Protein AF-A0A444UM92-F1 (afdb_monomer_lite)

Secondary structure (DSSP, 8-state):
----EEEEE-S-HHHHHHHHHHH-SSEEEEEETTEEEEEEEPSS-TTSEEEEEEEETTSEEEEEE-HHHHHHHHHHHHHHHHHHHHHHTS---------PPPP------------------HHHHHHHHHHHHHHHHHHHHHHHHHHHHHHHHS--------

Structure (mmCIF, N/CA/C/O backbone):
data_AF-A0A444UM92-F1
#
_entry.id   AF-A0A444UM92-F1
#
loop_
_atom_site.group_PDB
_atom_site.id
_atom_site.type_symbol
_atom_site.label_atom_id
_atom_site.label_alt_id
_atom_site.label_comp_id
_atom_site.label_asym_id
_atom_site.label_entity_id
_atom_site.label_seq_id
_atom_site.pdbx_PDB_ins_code
_atom_site.Cartn_x
_atom_site.Cartn_y
_atom_site.Cartn_z
_atom_site.occupancy
_atom_site.B_iso_or_equiv
_atom_site.auth_seq_id
_atom_site.auth_comp_id
_atom_site.auth_asym_id
_atom_site.auth_atom_id
_atom_site.pdbx_PDB_model_num
ATOM 1 N N . MET A 1 1 ? 16.292 -10.459 12.693 1.00 57.09 1 MET A N 1
ATOM 2 C CA . MET A 1 1 ? 14.981 -10.899 12.168 1.00 57.09 1 MET A CA 1
ATOM 3 C C . MET A 1 1 ? 14.799 -10.152 10.860 1.00 57.09 1 MET A C 1
ATOM 5 O O . MET A 1 1 ? 14.902 -8.940 10.908 1.00 57.09 1 MET A O 1
ATOM 9 N N . VAL A 1 2 ? 14.670 -10.830 9.716 1.00 71.88 2 VAL A N 1
ATOM 10 C CA . VAL A 1 2 ? 14.642 -10.147 8.407 1.00 71.88 2 VAL A CA 1
ATOM 11 C C . VAL A 1 2 ? 13.218 -9.677 8.119 1.00 71.88 2 VAL A C 1
ATOM 13 O O . VAL A 1 2 ? 12.288 -10.490 8.080 1.00 71.88 2 VAL A O 1
ATOM 16 N N . LYS A 1 3 ? 13.037 -8.369 7.943 1.00 79.25 3 LYS A N 1
ATOM 17 C CA . LYS A 1 3 ? 11.743 -7.755 7.628 1.00 79.25 3 LYS A CA 1
ATOM 18 C C . LYS A 1 3 ? 11.369 -8.048 6.172 1.00 79.25 3 LYS A C 1
ATOM 20 O O . LYS A 1 3 ? 12.133 -7.770 5.255 1.00 79.25 3 LYS A O 1
ATOM 25 N N . SER A 1 4 ? 10.190 -8.630 5.962 1.00 85.69 4 SER A N 1
ATOM 26 C CA . SER A 1 4 ? 9.708 -9.044 4.628 1.00 85.69 4 SER A CA 1
ATOM 27 C C . SER A 1 4 ? 8.298 -8.555 4.301 1.00 85.69 4 SER A C 1
ATOM 29 O O . SER A 1 4 ? 7.883 -8.576 3.141 1.00 85.69 4 SER A O 1
ATOM 31 N N . ASN A 1 5 ? 7.554 -8.105 5.314 1.00 90.62 5 ASN A N 1
ATOM 32 C CA . ASN A 1 5 ? 6.173 -7.673 5.175 1.00 90.62 5 ASN A CA 1
ATOM 33 C C . ASN A 1 5 ? 5.870 -6.531 6.147 1.00 90.62 5 ASN A C 1
ATOM 35 O O . ASN A 1 5 ? 6.310 -6.558 7.296 1.00 90.62 5 ASN A O 1
ATOM 39 N N . LEU A 1 6 ? 5.062 -5.581 5.692 1.00 90.62 6 LEU A N 1
ATOM 40 C CA . LEU A 1 6 ? 4.451 -4.528 6.488 1.00 90.62 6 LEU A CA 1
ATOM 41 C C . LEU A 1 6 ? 2.939 -4.579 6.314 1.00 90.62 6 LEU A C 1
ATOM 43 O O . LEU A 1 6 ? 2.430 -4.751 5.204 1.00 90.62 6 LEU A O 1
ATOM 47 N N . LEU A 1 7 ? 2.223 -4.425 7.421 1.00 93.50 7 LEU A N 1
ATOM 48 C CA . LEU A 1 7 ? 0.769 -4.399 7.458 1.00 93.50 7 LEU A CA 1
ATOM 49 C C . LEU A 1 7 ? 0.320 -3.087 8.082 1.00 93.50 7 LEU A C 1
ATOM 51 O O . LEU A 1 7 ? 0.775 -2.712 9.158 1.00 93.50 7 LEU A O 1
ATOM 55 N N . LEU A 1 8 ? -0.598 -2.413 7.403 1.00 92.75 8 LEU A N 1
ATOM 56 C CA . LEU A 1 8 ? -1.245 -1.206 7.895 1.00 92.75 8 LEU A CA 1
ATOM 57 C C . LEU A 1 8 ? -2.751 -1.294 7.644 1.00 92.75 8 LEU A C 1
ATOM 59 O O . LEU A 1 8 ? -3.214 -1.984 6.730 1.00 92.75 8 LEU A O 1
ATOM 63 N N . TYR A 1 9 ? -3.514 -0.601 8.479 1.00 92.56 9 TYR A N 1
ATOM 64 C CA . TYR A 1 9 ? -4.960 -0.497 8.351 1.00 92.56 9 TYR A CA 1
ATOM 65 C C . TYR A 1 9 ? -5.352 0.915 7.921 1.00 92.56 9 TYR A C 1
ATOM 67 O O . TYR A 1 9 ? -4.769 1.902 8.373 1.00 92.56 9 TYR A O 1
ATOM 75 N N . THR A 1 10 ? -6.351 1.013 7.050 1.00 89.94 10 THR A N 1
ATOM 76 C CA . THR A 1 10 ? -6.909 2.282 6.597 1.00 89.94 10 THR A CA 1
ATOM 77 C C . THR A 1 10 ? -8.406 2.183 6.345 1.00 89.94 10 THR A C 1
ATOM 79 O O . THR A 1 10 ? -8.900 1.198 5.808 1.00 89.94 10 THR A O 1
ATOM 82 N N . GLU A 1 11 ? -9.126 3.256 6.654 1.00 88.94 11 GLU A N 1
ATOM 83 C CA . GLU A 1 11 ? -10.535 3.421 6.281 1.00 88.94 11 GLU A CA 1
ATOM 84 C C . GLU A 1 11 ? -10.704 3.865 4.817 1.00 88.94 11 GLU A C 1
ATOM 86 O O . GLU A 1 11 ? -11.799 3.803 4.265 1.00 88.94 11 GLU A O 1
ATOM 91 N N . HIS A 1 12 ? -9.615 4.277 4.153 1.00 89.50 12 HIS A N 1
ATOM 92 C CA . HIS A 1 12 ? -9.648 4.856 2.808 1.00 89.50 12 HIS A CA 1
ATOM 93 C C . HIS A 1 12 ? -8.713 4.108 1.844 1.00 89.50 12 HIS A C 1
ATOM 95 O O . HIS A 1 12 ? -7.730 4.675 1.354 1.00 89.50 12 HIS A O 1
ATOM 101 N N . PRO A 1 13 ? -9.011 2.836 1.513 1.00 87.56 13 PRO A N 1
ATOM 102 C CA . PRO A 1 13 ? -8.173 2.031 0.622 1.00 87.56 13 PRO A CA 1
ATOM 103 C C . PRO A 1 13 ? -8.016 2.652 -0.777 1.00 87.56 13 PRO A C 1
ATOM 105 O O . PRO A 1 13 ? -6.990 2.465 -1.426 1.00 87.56 13 PRO A O 1
ATOM 108 N N . SER A 1 14 ? -9.006 3.415 -1.255 1.00 87.62 14 SER A N 1
ATOM 109 C CA . SER A 1 14 ? -8.912 4.124 -2.541 1.00 87.62 14 SER A CA 1
ATOM 110 C C . SER A 1 14 ? -7.928 5.287 -2.523 1.00 87.62 14 SER A C 1
ATOM 112 O O . SER A 1 14 ? -7.172 5.416 -3.480 1.00 87.62 14 SER A O 1
ATOM 114 N N . ALA A 1 15 ? -7.880 6.067 -1.442 1.00 87.62 15 ALA A N 1
ATOM 115 C CA . ALA A 1 15 ? -6.889 7.130 -1.292 1.00 87.62 15 ALA A CA 1
ATOM 116 C C . ALA A 1 15 ? -5.477 6.532 -1.188 1.00 87.62 15 ALA A C 1
ATOM 118 O O . ALA A 1 15 ? -4.572 6.940 -1.896 1.00 87.62 15 ALA A O 1
ATOM 119 N N . TRP A 1 16 ? -5.288 5.443 -0.435 1.00 89.56 16 TRP A N 1
ATOM 120 C CA . TRP A 1 16 ? -3.996 4.741 -0.434 1.00 89.56 16 TRP A CA 1
ATOM 121 C C . TRP A 1 16 ? -3.562 4.268 -1.821 1.00 89.56 16 TRP A C 1
ATOM 123 O O . TRP A 1 16 ? -2.406 4.430 -2.202 1.00 89.56 16 TRP A O 1
ATOM 133 N N . HIS A 1 17 ? -4.488 3.710 -2.598 1.00 89.38 17 HIS A N 1
ATOM 134 C CA . HIS A 1 17 ? -4.199 3.300 -3.965 1.00 89.38 17 HIS A CA 1
ATOM 135 C C . HIS A 1 17 ? -3.765 4.484 -4.846 1.00 89.38 17 HIS A C 1
ATOM 137 O O . HIS A 1 17 ? -2.790 4.358 -5.587 1.00 89.38 17 HIS A O 1
ATOM 143 N N . SER A 1 18 ? -4.465 5.617 -4.769 1.00 87.38 18 SER A N 1
ATOM 144 C CA . SER A 1 18 ? -4.161 6.827 -5.544 1.00 87.38 18 SER A CA 1
ATOM 145 C C . SER A 1 18 ? -2.840 7.476 -5.126 1.00 87.38 18 SER A C 1
ATOM 147 O O . SER A 1 18 ? -1.989 7.723 -5.986 1.00 87.38 18 SER A O 1
ATOM 149 N N . ALA A 1 19 ? -2.601 7.629 -3.822 1.00 88.81 19 ALA A N 1
ATOM 150 C CA . ALA A 1 19 ? -1.351 8.149 -3.286 1.00 88.81 19 ALA A CA 1
ATOM 151 C C . ALA A 1 19 ? -0.147 7.299 -3.717 1.00 88.81 19 ALA A C 1
ATOM 153 O O . ALA A 1 19 ? 0.869 7.847 -4.150 1.00 88.81 19 ALA A O 1
ATOM 154 N N . LEU A 1 20 ? -0.259 5.966 -3.662 1.00 88.44 20 LEU A N 1
ATOM 155 C CA . LEU A 1 20 ? 0.792 5.053 -4.125 1.00 88.44 20 LEU A CA 1
ATOM 156 C C . LEU A 1 20 ? 1.021 5.170 -5.635 1.00 88.44 20 LEU A C 1
ATOM 158 O O . LEU A 1 20 ? 2.169 5.280 -6.061 1.00 88.44 20 LEU A O 1
ATOM 162 N N . CYS A 1 21 ? -0.056 5.230 -6.428 1.00 85.50 21 CYS A N 1
ATOM 163 C CA . CYS A 1 21 ? 0.022 5.442 -7.876 1.00 85.50 21 CYS A CA 1
ATOM 164 C C . CYS A 1 21 ? 0.698 6.760 -8.268 1.00 85.50 21 CYS A C 1
ATOM 166 O O . CYS A 1 21 ? 1.314 6.833 -9.323 1.00 85.50 21 CYS A O 1
ATOM 168 N N . SER A 1 22 ? 0.569 7.787 -7.432 1.00 85.62 22 SER A N 1
ATOM 169 C CA . SER A 1 22 ? 1.155 9.111 -7.664 1.00 85.62 22 SER A CA 1
ATOM 170 C C . SER A 1 22 ? 2.574 9.252 -7.109 1.00 85.62 22 SER A C 1
ATOM 172 O O . SER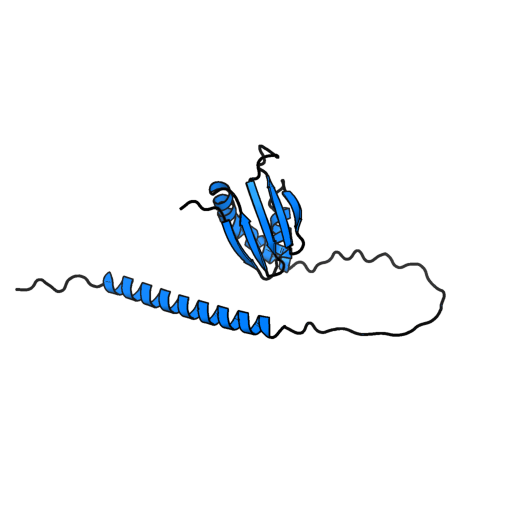 A 1 22 ? 3.227 10.272 -7.323 1.00 85.62 22 SER A O 1
ATOM 174 N N . THR A 1 23 ? 3.031 8.288 -6.310 1.00 85.44 23 THR A N 1
ATOM 175 C CA . THR A 1 23 ? 4.336 8.344 -5.636 1.00 85.44 23 THR A CA 1
ATOM 176 C C . THR A 1 23 ? 5.375 7.528 -6.386 1.00 85.44 23 THR A C 1
ATOM 178 O O . THR A 1 23 ? 6.493 8.000 -6.556 1.00 85.44 23 THR A O 1
ATOM 181 N N . TYR A 1 24 ? 5.006 6.346 -6.880 1.00 82.25 24 TYR A N 1
ATOM 182 C CA . TYR A 1 24 ? 5.903 5.527 -7.686 1.00 82.25 24 TYR A CA 1
ATOM 183 C C . TYR A 1 24 ? 5.566 5.679 -9.171 1.00 82.25 24 TYR A C 1
ATOM 185 O O . TYR A 1 24 ? 4.416 5.538 -9.579 1.00 82.25 24 TYR A O 1
ATOM 193 N N . CYS A 1 25 ? 6.577 5.961 -9.989 1.00 75.31 25 CYS A N 1
ATOM 194 C CA . CYS A 1 25 ? 6.441 6.075 -11.442 1.00 75.31 25 CYS A CA 1
ATOM 195 C C . CYS A 1 25 ? 6.383 4.701 -12.132 1.00 75.31 25 CYS A C 1
ATOM 197 O O . CYS A 1 25 ? 5.671 4.536 -13.121 1.00 75.31 25 CYS A O 1
ATOM 199 N N . ASN A 1 26 ? 7.066 3.699 -11.573 1.00 80.75 26 ASN A N 1
ATOM 200 C CA . ASN A 1 26 ? 7.224 2.368 -12.157 1.00 80.75 26 ASN A CA 1
ATOM 201 C C . ASN A 1 26 ? 6.292 1.342 -11.502 1.00 80.75 26 ASN A C 1
ATOM 203 O O . ASN A 1 26 ? 6.730 0.472 -10.749 1.00 80.75 26 ASN A O 1
ATOM 207 N N . ILE A 1 27 ? 4.985 1.453 -11.769 1.00 83.38 27 ILE A N 1
ATOM 208 C CA . ILE A 1 27 ? 3.965 0.571 -11.179 1.00 83.38 27 ILE A CA 1
ATOM 209 C C . ILE A 1 27 ? 3.232 -0.245 -12.241 1.00 83.38 27 ILE A C 1
ATOM 211 O O . ILE A 1 27 ? 2.660 0.304 -13.182 1.00 83.38 27 ILE A O 1
ATOM 215 N N . ARG A 1 28 ? 3.103 -1.554 -12.006 1.00 82.69 28 ARG A N 1
ATOM 216 C CA . ARG A 1 28 ? 2.091 -2.394 -12.663 1.00 82.69 28 ARG A CA 1
ATOM 217 C C . ARG A 1 28 ? 0.895 -2.592 -11.741 1.00 82.69 28 ARG A C 1
ATOM 219 O O . ARG A 1 28 ? 1.036 -2.994 -10.587 1.00 82.69 28 ARG A O 1
ATOM 226 N N . LYS A 1 29 ? -0.295 -2.304 -12.268 1.00 85.31 29 LYS A N 1
ATOM 227 C CA . LYS A 1 29 ? -1.571 -2.477 -11.565 1.00 85.31 29 LYS A CA 1
ATOM 228 C C . LYS A 1 29 ? -2.150 -3.844 -11.914 1.00 85.31 29 LYS A C 1
ATOM 230 O O . LYS A 1 29 ? -2.304 -4.169 -13.087 1.00 85.31 29 LYS A O 1
ATOM 235 N N . GLY A 1 30 ? -2.478 -4.629 -10.899 1.00 78.25 30 GLY A N 1
ATOM 236 C CA . GLY A 1 30 ? -3.149 -5.916 -11.020 1.00 78.25 30 GLY A CA 1
ATOM 237 C C . GLY A 1 30 ? -4.473 -5.919 -10.259 1.00 78.25 30 GLY A C 1
ATOM 238 O O . GLY A 1 30 ? -4.584 -5.363 -9.165 1.00 78.25 30 GLY A O 1
ATOM 239 N N . GLY A 1 31 ? -5.4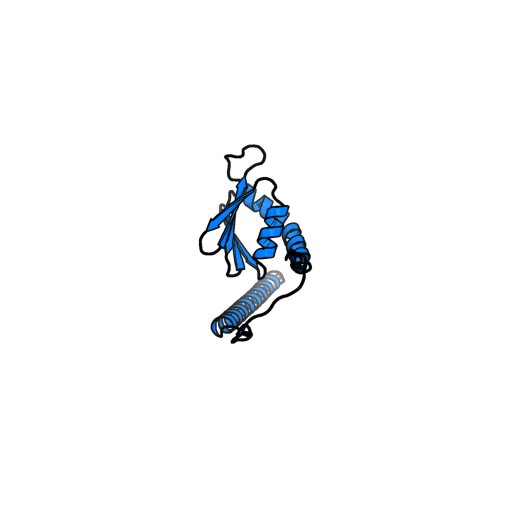86 -6.573 -10.824 1.00 65.88 31 GLY A N 1
ATOM 240 C CA . GLY A 1 31 ? -6.719 -6.899 -10.110 1.00 65.88 31 GLY A CA 1
ATOM 241 C C . GLY A 1 31 ? -6.642 -8.319 -9.559 1.00 65.88 31 GLY A C 1
ATOM 242 O O . GLY A 1 31 ? -6.500 -9.266 -10.328 1.00 65.88 31 GLY A O 1
ATOM 243 N N . ARG A 1 32 ? -6.759 -8.495 -8.239 1.00 55.34 32 ARG A N 1
ATOM 244 C CA . ARG A 1 32 ? -7.087 -9.801 -7.640 1.00 55.34 32 ARG A CA 1
ATOM 245 C C . ARG A 1 32 ? -8.503 -9.700 -7.097 1.00 55.34 32 ARG A C 1
ATOM 247 O O . ARG A 1 32 ? -8.845 -8.683 -6.518 1.00 55.34 32 ARG A O 1
ATOM 254 N N . GLY A 1 33 ? -9.328 -10.737 -7.237 1.00 55.56 33 GLY A N 1
ATOM 255 C CA . GLY A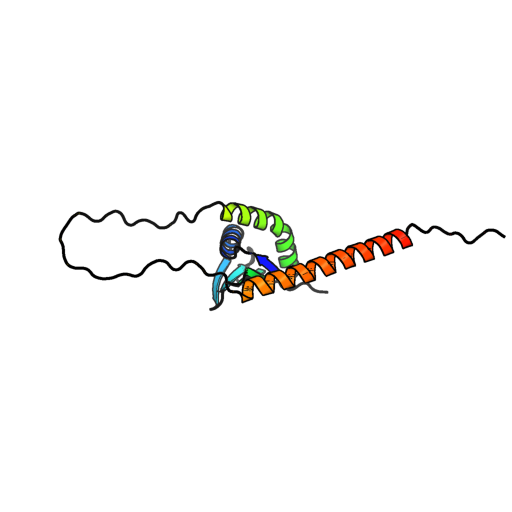 1 33 ? -10.787 -10.673 -7.010 1.00 55.56 33 GLY A CA 1
ATOM 256 C C . GLY A 1 33 ? -11.307 -10.159 -5.648 1.00 55.56 33 GLY A C 1
ATOM 257 O O . GLY A 1 33 ? -12.516 -10.102 -5.467 1.00 55.56 33 GLY A O 1
ATOM 258 N N . ARG A 1 34 ? -10.444 -9.789 -4.688 1.00 63.94 34 ARG A N 1
ATOM 259 C CA . ARG A 1 34 ? -10.795 -9.155 -3.400 1.00 63.94 34 ARG A CA 1
ATOM 260 C C . ARG A 1 34 ? -9.984 -7.887 -3.067 1.00 63.94 34 ARG A C 1
ATOM 262 O O . ARG A 1 34 ? -9.997 -7.440 -1.919 1.00 63.94 34 ARG A O 1
ATOM 269 N N . GLY A 1 35 ? -9.260 -7.310 -4.025 1.00 77.69 35 GLY A N 1
ATOM 270 C CA . GLY A 1 35 ? -8.470 -6.105 -3.790 1.00 77.69 35 GLY A CA 1
ATOM 271 C C . GLY A 1 35 ? -7.681 -5.624 -5.004 1.00 77.69 35 GLY A C 1
ATOM 272 O O . GLY A 1 35 ? -7.772 -6.155 -6.109 1.00 77.69 35 GLY A O 1
ATOM 273 N N . ARG A 1 36 ? -6.873 -4.593 -4.781 1.00 86.19 36 ARG A N 1
ATOM 274 C CA . ARG A 1 36 ? -5.980 -4.014 -5.787 1.00 86.19 36 ARG A CA 1
ATOM 275 C C . ARG A 1 36 ? -4.549 -4.393 -5.447 1.00 86.19 36 ARG A C 1
ATOM 277 O O . ARG A 1 36 ? -4.136 -4.241 -4.302 1.00 86.19 36 ARG A O 1
ATOM 284 N N . GLN A 1 37 ? -3.811 -4.901 -6.423 1.00 91.44 37 GLN A N 1
ATOM 285 C CA . GLN A 1 37 ? -2.390 -5.191 -6.283 1.00 91.44 37 GLN A CA 1
ATOM 286 C C . GLN A 1 37 ? -1.596 -4.168 -7.094 1.00 91.44 37 GLN A C 1
ATOM 288 O O . GLN A 1 37 ? -1.911 -3.909 -8.254 1.00 91.44 37 GLN A O 1
ATOM 293 N N . LEU A 1 38 ? -0.573 -3.590 -6.482 1.00 90.50 38 LEU A N 1
ATOM 294 C CA . LEU A 1 38 ? 0.395 -2.711 -7.117 1.00 90.50 38 LEU A CA 1
ATOM 295 C C . LEU A 1 38 ? 1.762 -3.373 -7.000 1.00 90.50 38 LEU A C 1
ATOM 297 O O . LEU A 1 38 ? 2.188 -3.713 -5.899 1.00 90.50 38 LEU A O 1
ATOM 301 N N . THR A 1 39 ? 2.446 -3.554 -8.118 1.00 90.31 39 THR A N 1
ATOM 302 C CA . THR A 1 39 ? 3.834 -4.020 -8.138 1.00 90.31 39 THR A CA 1
ATOM 303 C C . THR A 1 39 ? 4.711 -2.859 -8.568 1.00 90.31 39 THR A C 1
ATOM 305 O O . THR A 1 39 ? 4.500 -2.314 -9.649 1.00 90.31 39 THR A O 1
ATOM 308 N N . VAL A 1 40 ? 5.646 -2.470 -7.709 1.00 87.00 40 VAL A N 1
ATOM 309 C CA . VAL A 1 40 ? 6.624 -1.407 -7.937 1.00 87.00 40 VAL A CA 1
ATOM 310 C C . VAL A 1 40 ? 7.943 -2.047 -8.355 1.00 87.00 40 VAL A C 1
ATOM 312 O O . VAL A 1 40 ? 8.417 -2.961 -7.674 1.00 87.00 40 VAL A O 1
ATOM 315 N N . PHE A 1 41 ? 8.525 -1.572 -9.450 1.00 85.75 41 PHE A N 1
ATOM 316 C CA . PHE A 1 41 ? 9.807 -2.047 -9.984 1.00 85.75 41 PHE A CA 1
ATOM 317 C C . PHE A 1 41 ? 10.934 -1.079 -9.632 1.00 85.75 41 PHE A C 1
ATOM 319 O O . PHE A 1 41 ? 10.670 0.084 -9.320 1.00 85.75 41 PHE A O 1
ATOM 326 N N . GLU A 1 42 ? 12.173 -1.564 -9.638 1.00 80.06 42 GLU A N 1
ATOM 327 C CA . GLU A 1 42 ? 13.334 -0.685 -9.499 1.00 80.06 42 GLU A CA 1
ATOM 328 C C . GLU A 1 42 ? 13.504 0.197 -10.743 1.00 80.06 42 GLU A C 1
ATOM 330 O O . GLU A 1 42 ? 13.265 -0.236 -11.867 1.00 80.06 42 GLU A O 1
ATOM 335 N N . ASP A 1 43 ? 13.970 1.433 -10.550 1.00 74.38 43 ASP A N 1
ATOM 336 C CA . ASP A 1 43 ? 14.210 2.369 -11.659 1.00 74.38 43 ASP A CA 1
ATOM 337 C C . ASP A 1 43 ? 15.334 1.896 -12.595 1.00 74.38 43 ASP A C 1
ATOM 339 O O . ASP A 1 43 ? 15.333 2.214 -13.784 1.00 74.38 43 ASP A O 1
ATOM 343 N N . SER A 1 44 ? 16.287 1.130 -12.059 1.00 76.12 44 SER A N 1
ATOM 344 C CA . SER A 1 44 ? 17.432 0.592 -12.800 1.00 76.12 44 SER A CA 1
ATOM 345 C C . SER A 1 44 ? 17.098 -0.673 -13.594 1.00 76.12 44 SER A C 1
ATOM 347 O O . SER A 1 44 ? 17.790 -0.971 -14.566 1.00 76.12 44 SER A O 1
ATOM 349 N N . ASP A 1 45 ? 16.078 -1.427 -13.173 1.00 75.06 45 ASP A N 1
ATOM 350 C CA . ASP A 1 45 ? 15.706 -2.714 -13.758 1.00 75.06 45 ASP A CA 1
ATOM 351 C C . ASP A 1 45 ? 14.200 -2.977 -13.601 1.00 75.06 45 ASP A C 1
ATOM 353 O O . ASP A 1 45 ? 13.697 -3.287 -12.517 1.00 75.06 45 ASP A O 1
ATOM 357 N N . ALA A 1 46 ? 13.487 -2.892 -14.726 1.00 71.50 46 ALA A N 1
ATOM 358 C CA . ALA A 1 46 ? 12.045 -3.095 -14.796 1.00 71.50 46 ALA A CA 1
ATOM 359 C C . ALA A 1 46 ? 11.611 -4.558 -14.575 1.00 71.50 46 ALA A C 1
ATOM 361 O O . ALA A 1 46 ? 10.421 -4.803 -14.367 1.00 71.50 46 ALA A O 1
ATOM 362 N N . ASP A 1 47 ? 12.541 -5.518 -14.596 1.00 74.00 47 ASP A N 1
ATOM 363 C CA . ASP A 1 47 ? 12.260 -6.925 -14.296 1.00 74.00 47 ASP A CA 1
ATOM 364 C C . ASP A 1 47 ? 12.428 -7.239 -12.799 1.00 74.00 47 ASP A C 1
ATOM 366 O O . ASP A 1 47 ? 11.852 -8.206 -12.283 1.00 74.00 47 ASP A O 1
ATOM 370 N N . THR A 1 48 ? 13.132 -6.378 -12.059 1.00 79.88 48 THR A N 1
ATOM 371 C CA . THR A 1 48 ? 13.342 -6.536 -10.620 1.00 79.88 48 THR A CA 1
ATOM 372 C C . THR A 1 48 ? 12.213 -5.878 -9.825 1.00 79.88 48 THR A C 1
ATOM 374 O O . THR A 1 48 ? 12.040 -4.659 -9.777 1.00 79.88 48 THR A O 1
ATOM 377 N N . THR A 1 49 ? 11.418 -6.710 -9.144 1.00 83.06 49 THR A N 1
ATOM 378 C CA . THR A 1 49 ? 10.352 -6.233 -8.251 1.00 83.06 49 THR A CA 1
ATOM 379 C C . THR A 1 49 ? 10.944 -5.643 -6.971 1.00 83.06 49 THR A C 1
ATOM 381 O O . THR A 1 49 ? 11.581 -6.346 -6.184 1.00 83.06 49 THR A O 1
ATOM 384 N N . MET A 1 50 ? 10.671 -4.362 -6.728 1.00 86.81 50 MET A N 1
ATOM 385 C CA . MET A 1 50 ? 11.067 -3.650 -5.515 1.00 86.81 50 MET A CA 1
ATOM 386 C C . MET A 1 50 ? 10.065 -3.897 -4.380 1.00 86.81 50 MET A C 1
ATOM 388 O O . MET A 1 50 ? 10.437 -4.334 -3.291 1.00 86.81 50 MET A O 1
ATOM 392 N N . LEU A 1 51 ? 8.778 -3.643 -4.640 1.00 91.00 51 LEU A N 1
ATOM 393 C CA . LEU A 1 51 ? 7.699 -3.769 -3.658 1.00 91.00 51 LEU A CA 1
ATOM 394 C C . LEU A 1 51 ? 6.434 -4.330 -4.306 1.00 91.00 51 LEU A C 1
ATOM 396 O O . LEU A 1 51 ? 6.099 -4.014 -5.442 1.00 91.00 51 LEU A O 1
ATOM 400 N N . THR A 1 52 ? 5.674 -5.115 -3.552 1.00 92.12 52 THR A N 1
ATOM 401 C CA . THR A 1 52 ? 4.304 -5.502 -3.896 1.00 92.12 52 THR A CA 1
ATOM 402 C C . THR A 1 52 ? 3.363 -5.004 -2.813 1.00 92.12 52 THR A C 1
ATOM 404 O O . THR A 1 52 ? 3.464 -5.410 -1.659 1.00 92.12 52 THR A O 1
ATOM 407 N N . VAL A 1 53 ? 2.418 -4.147 -3.184 1.00 92.69 53 VAL A N 1
ATOM 408 C CA . VAL A 1 53 ? 1.396 -3.607 -2.290 1.00 92.69 53 VAL A CA 1
ATOM 409 C C . VAL A 1 53 ? 0.043 -4.210 -2.635 1.00 92.69 53 VAL A C 1
ATOM 411 O O . VAL A 1 53 ? -0.437 -4.090 -3.757 1.00 92.69 53 VAL A O 1
ATOM 414 N N . ASN A 1 5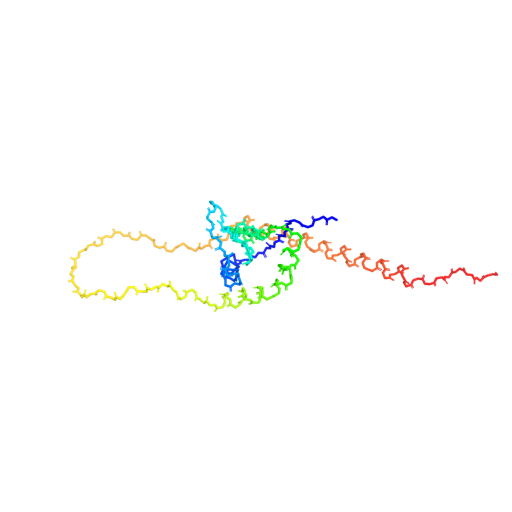4 ? -0.600 -4.849 -1.665 1.00 92.19 54 ASN A N 1
ATOM 415 C CA . ASN A 1 54 ? -1.959 -5.358 -1.786 1.00 92.19 54 ASN A CA 1
ATOM 416 C C . ASN A 1 54 ? -2.882 -4.504 -0.926 1.00 92.19 54 ASN A C 1
ATOM 418 O O . ASN A 1 54 ? -2.665 -4.380 0.274 1.00 92.19 54 ASN A O 1
ATOM 422 N N . ILE A 1 55 ? -3.913 -3.940 -1.541 1.00 91.31 55 ILE A N 1
ATOM 423 C CA . ILE A 1 55 ? -4.908 -3.081 -0.906 1.00 91.31 55 ILE A CA 1
ATOM 424 C C . ILE A 1 55 ? -6.233 -3.828 -0.945 1.00 91.31 55 ILE A C 1
ATOM 426 O O . ILE A 1 55 ? -6.859 -3.971 -2.000 1.00 91.31 55 ILE A O 1
ATOM 430 N N . TYR A 1 56 ? -6.648 -4.329 0.208 1.00 89.69 56 TYR A N 1
ATOM 431 C CA . TYR A 1 56 ? -7.866 -5.107 0.359 1.00 89.69 56 TYR A CA 1
ATOM 432 C C . TYR A 1 56 ? -9.065 -4.196 0.641 1.00 89.69 56 TYR A C 1
ATOM 434 O O . TYR A 1 56 ? -8.937 -3.122 1.230 1.00 89.69 56 TYR A O 1
ATOM 442 N N . HIS A 1 57 ? -10.262 -4.632 0.239 1.00 84.19 57 HIS A N 1
ATOM 443 C CA . HIS A 1 57 ? -11.494 -3.864 0.472 1.00 84.19 57 HIS A CA 1
ATOM 444 C C . HIS A 1 57 ? -11.825 -3.671 1.956 1.00 84.19 57 HIS A C 1
ATOM 446 O O . HIS A 1 57 ? -12.508 -2.717 2.304 1.00 84.19 57 HIS A O 1
ATOM 452 N N . ASN A 1 58 ? -11.327 -4.550 2.828 1.00 87.00 58 ASN A N 1
ATOM 453 C CA . ASN A 1 58 ? -11.511 -4.459 4.276 1.00 87.00 58 ASN A CA 1
ATOM 454 C C . ASN A 1 58 ? -10.597 -3.415 4.948 1.00 87.00 58 ASN A C 1
ATOM 456 O O . ASN A 1 58 ? -10.544 -3.379 6.172 1.00 87.00 58 ASN A O 1
ATOM 460 N N . GLY A 1 59 ? -9.835 -2.632 4.178 1.00 86.88 59 GLY A N 1
ATOM 461 C CA . GLY A 1 59 ? -8.932 -1.615 4.713 1.00 86.88 59 GLY A CA 1
ATOM 462 C C . GLY A 1 59 ? -7.538 -2.125 5.076 1.00 86.88 59 GLY A C 1
ATOM 463 O O . GLY A 1 59 ? -6.675 -1.332 5.441 1.00 86.88 59 GLY A O 1
ATOM 464 N N . THR A 1 60 ? -7.264 -3.426 4.952 1.00 92.56 60 THR A N 1
ATOM 465 C CA . THR A 1 60 ? -5.901 -3.938 5.113 1.00 92.56 60 THR A CA 1
ATOM 466 C C . THR A 1 60 ? -5.054 -3.545 3.905 1.00 92.56 60 THR A C 1
ATOM 468 O O . THR A 1 60 ? -5.434 -3.783 2.757 1.00 92.56 60 THR A O 1
ATOM 471 N N . VAL A 1 61 ? -3.871 -2.999 4.160 1.00 92.19 61 VAL A N 1
ATOM 472 C CA . VAL A 1 61 ? -2.834 -2.794 3.152 1.00 92.19 61 VAL A CA 1
ATOM 473 C C . VAL A 1 61 ? -1.605 -3.590 3.570 1.00 92.19 61 VAL A C 1
ATOM 475 O O . VAL A 1 61 ? -1.093 -3.437 4.677 1.00 92.19 61 VAL A O 1
ATOM 478 N N . MET A 1 62 ? -1.157 -4.472 2.683 1.00 93.75 62 MET A N 1
ATOM 479 C CA . MET A 1 62 ? 0.002 -5.332 2.887 1.00 93.75 62 MET A CA 1
ATOM 480 C C . MET A 1 62 ? 1.089 -4.954 1.891 1.00 93.75 62 MET A C 1
ATOM 482 O O . MET A 1 62 ? 0.886 -5.087 0.686 1.00 93.75 62 MET A O 1
ATOM 486 N N . VAL A 1 63 ? 2.237 -4.520 2.394 1.00 93.62 63 VAL A N 1
ATOM 487 C CA . VAL A 1 63 ? 3.419 -4.171 1.605 1.00 93.62 63 VAL A CA 1
ATOM 488 C C . VAL A 1 63 ? 4.450 -5.274 1.795 1.00 93.62 63 VAL A C 1
ATOM 490 O O . VAL A 1 63 ? 4.843 -5.574 2.917 1.00 93.62 63 VAL A O 1
ATOM 493 N N . GLN A 1 64 ? 4.865 -5.905 0.706 1.00 93.69 64 GLN A N 1
ATOM 494 C CA . GLN A 1 64 ? 5.826 -7.003 0.705 1.00 93.69 64 GLN A CA 1
ATOM 495 C C . GLN A 1 64 ? 7.035 -6.614 -0.136 1.00 93.69 64 GLN A C 1
ATOM 497 O O . GLN A 1 64 ? 6.883 -6.003 -1.194 1.00 93.69 64 GLN A O 1
ATOM 502 N N . GLY A 1 65 ? 8.228 -6.989 0.307 1.00 90.75 65 GLY A N 1
ATOM 503 C CA . GLY A 1 65 ? 9.459 -6.698 -0.415 1.00 90.75 65 GLY A CA 1
ATOM 504 C C . GLY A 1 65 ? 10.694 -7.115 0.364 1.00 90.75 65 GLY A C 1
ATOM 505 O O . GLY A 1 65 ? 10.598 -7.774 1.401 1.00 90.75 65 GLY A O 1
ATOM 506 N N . ARG A 1 66 ? 11.862 -6.728 -0.149 1.00 89.44 66 ARG A N 1
ATOM 507 C CA . ARG A 1 66 ? 13.127 -6.871 0.579 1.00 89.44 66 ARG A CA 1
ATOM 508 C C . ARG A 1 66 ? 13.193 -5.854 1.714 1.00 89.44 66 ARG A C 1
ATOM 510 O O . ARG A 1 66 ? 12.563 -4.803 1.639 1.00 89.44 66 ARG A O 1
ATOM 517 N N . GLU A 1 67 ? 13.994 -6.154 2.728 1.00 88.06 67 GLU A N 1
ATOM 518 C CA . GLU A 1 67 ? 14.184 -5.306 3.910 1.00 88.06 67 GLU A CA 1
ATOM 519 C C . GLU A 1 67 ? 14.509 -3.851 3.538 1.00 88.06 67 GLU A C 1
ATOM 521 O O . GLU A 1 67 ? 13.760 -2.951 3.904 1.00 88.06 67 GLU A O 1
ATOM 526 N N . SER A 1 68 ? 15.492 -3.631 2.660 1.00 86.94 68 SER A N 1
ATOM 527 C CA . SER A 1 68 ? 15.860 -2.293 2.171 1.00 86.94 68 SER A CA 1
ATOM 528 C C . SER A 1 68 ? 14.708 -1.541 1.491 1.00 86.94 68 SER A C 1
ATOM 530 O O . SER A 1 68 ? 14.554 -0.333 1.663 1.00 86.94 68 SER A O 1
ATOM 532 N N . SER A 1 69 ? 13.867 -2.246 0.733 1.00 88.31 69 SER A N 1
ATOM 533 C CA . SER A 1 69 ? 12.695 -1.661 0.076 1.00 88.31 69 SER A CA 1
ATOM 534 C C . SER A 1 69 ? 11.598 -1.307 1.083 1.00 88.31 69 SER A C 1
ATOM 536 O O . SER A 1 69 ? 10.897 -0.310 0.912 1.00 88.31 69 SER A O 1
ATOM 538 N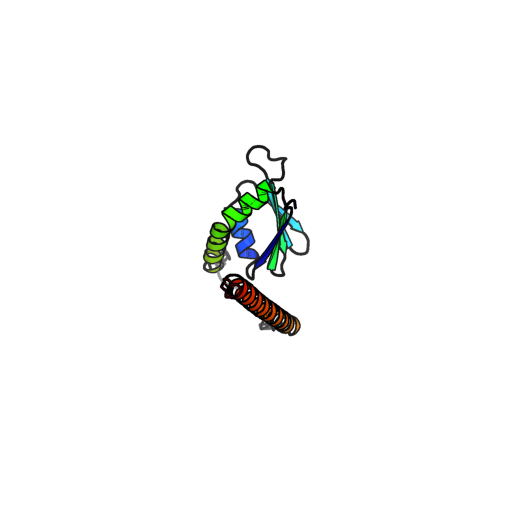 N . LEU A 1 70 ? 11.447 -2.105 2.141 1.00 89.88 70 LEU A N 1
ATOM 539 C CA . LEU A 1 70 ? 10.483 -1.857 3.212 1.00 89.88 70 LEU A CA 1
ATOM 540 C C . LEU A 1 70 ? 10.931 -0.737 4.151 1.00 89.88 70 LEU A C 1
ATOM 542 O O . LEU A 1 70 ? 10.083 -0.032 4.694 1.00 89.88 70 LEU A O 1
ATOM 546 N N . ASP A 1 71 ? 12.232 -0.557 4.337 1.00 88.88 71 ASP A N 1
ATOM 547 C CA . ASP A 1 71 ? 12.785 0.556 5.108 1.00 88.88 71 ASP A CA 1
ATOM 548 C C . ASP A 1 71 ? 12.615 1.872 4.345 1.00 88.88 71 ASP A C 1
ATOM 550 O O . ASP A 1 71 ? 12.150 2.866 4.903 1.00 88.88 71 ASP A O 1
ATOM 554 N N . LEU A 1 72 ? 12.862 1.861 3.030 1.00 88.06 72 LEU A N 1
ATOM 555 C CA . LEU A 1 72 ? 12.556 3.003 2.168 1.00 88.06 72 LEU A CA 1
ATOM 556 C C . LEU A 1 72 ? 11.058 3.340 2.189 1.00 88.06 72 LEU A C 1
ATOM 558 O O . LEU A 1 72 ? 10.678 4.512 2.262 1.00 88.06 72 LEU A O 1
ATOM 562 N N . PHE A 1 73 ? 10.199 2.316 2.162 1.00 89.44 73 PHE A N 1
ATOM 563 C CA . PHE A 1 73 ? 8.759 2.505 2.289 1.00 89.44 73 PHE A CA 1
ATOM 564 C C . PHE A 1 73 ? 8.391 3.170 3.623 1.00 89.44 73 PHE A C 1
ATOM 566 O O . PHE A 1 73 ? 7.651 4.153 3.615 1.00 89.44 73 PHE A O 1
ATOM 573 N N . GLU A 1 74 ? 8.926 2.700 4.752 1.00 90.06 74 GLU A N 1
ATOM 574 C CA . GLU A 1 74 ? 8.691 3.313 6.068 1.00 90.06 74 GLU A CA 1
ATOM 575 C C . GLU A 1 74 ? 9.159 4.765 6.139 1.00 90.06 74 GLU A C 1
ATOM 577 O O . GLU A 1 74 ? 8.430 5.612 6.652 1.00 90.06 74 GLU A O 1
ATOM 582 N N . HIS A 1 75 ? 10.315 5.087 5.557 1.00 88.69 75 HIS A N 1
ATOM 583 C CA . HIS A 1 75 ? 10.771 6.473 5.456 1.00 88.69 75 HIS A CA 1
ATOM 584 C C . HIS A 1 75 ? 9.812 7.350 4.638 1.00 88.69 75 HIS A C 1
ATOM 586 O O . HIS A 1 75 ? 9.602 8.516 4.972 1.00 88.69 75 HIS A O 1
ATOM 592 N N . SER A 1 76 ? 9.191 6.796 3.593 1.00 86.81 76 SER A N 1
ATOM 593 C CA . SER A 1 76 ? 8.193 7.499 2.774 1.00 86.81 76 SER A CA 1
ATOM 594 C C . SER A 1 76 ? 6.785 7.526 3.388 1.00 86.81 76 SER A C 1
ATOM 596 O O . SER A 1 76 ? 5.926 8.294 2.945 1.00 86.81 76 SER A O 1
ATOM 598 N N . PHE A 1 77 ? 6.533 6.714 4.418 1.00 89.44 77 PHE A N 1
ATOM 599 C CA . PHE A 1 77 ? 5.207 6.511 4.995 1.00 89.44 77 PHE A CA 1
ATOM 600 C C . PHE A 1 77 ? 4.554 7.801 5.525 1.00 89.44 77 PHE A C 1
ATOM 602 O O . PHE A 1 77 ? 3.375 8.007 5.229 1.00 89.44 77 PHE A O 1
ATOM 609 N N . PRO A 1 78 ? 5.255 8.712 6.235 1.00 90.31 78 PRO A N 1
ATOM 610 C CA . PRO A 1 78 ? 4.657 9.975 6.674 1.00 90.31 78 PRO A CA 1
ATOM 611 C C . PRO A 1 78 ? 4.159 10.839 5.506 1.00 90.31 78 PRO A C 1
ATOM 613 O O . PRO A 1 78 ? 3.044 11.357 5.555 1.00 90.31 78 PRO A O 1
ATOM 616 N N . ALA A 1 79 ? 4.940 10.929 4.425 1.00 88.50 79 ALA A N 1
ATOM 617 C CA . ALA A 1 79 ? 4.576 11.694 3.232 1.00 88.50 79 ALA A CA 1
ATOM 618 C C . ALA A 1 79 ? 3.412 11.044 2.463 1.00 88.50 79 ALA A C 1
ATOM 620 O O . ALA A 1 79 ? 2.519 11.737 1.968 1.00 88.50 79 ALA A O 1
ATOM 621 N N . LEU A 1 80 ? 3.388 9.708 2.391 1.00 88.31 80 LEU A N 1
ATOM 622 C CA . LEU A 1 80 ? 2.254 8.959 1.844 1.00 88.31 80 LEU A CA 1
ATOM 623 C C . LEU A 1 80 ? 0.986 9.209 2.659 1.00 88.31 80 LEU A C 1
ATOM 625 O O . LEU A 1 80 ? -0.065 9.476 2.083 1.00 88.31 80 LEU A O 1
ATOM 629 N N . ARG A 1 81 ? 1.081 9.186 3.990 1.00 88.94 81 ARG A N 1
ATOM 630 C CA . ARG A 1 81 ? -0.055 9.446 4.875 1.00 88.94 81 ARG A CA 1
ATOM 631 C C . ARG A 1 81 ? -0.612 10.855 4.679 1.00 88.94 81 ARG A C 1
ATOM 633 O O . ARG A 1 81 ? -1.820 11.001 4.541 1.00 88.94 81 ARG A O 1
ATOM 640 N N . GLU A 1 82 ? 0.244 11.871 4.599 1.00 88.69 82 GLU A N 1
ATOM 641 C CA . GLU A 1 82 ? -0.183 13.246 4.310 1.00 88.69 82 GLU A CA 1
ATOM 642 C C . GLU A 1 82 ? -0.907 13.342 2.955 1.00 88.69 82 GLU A C 1
ATOM 644 O O . GLU A 1 82 ? -1.968 13.958 2.851 1.00 88.69 82 GLU A O 1
ATOM 649 N N . ARG A 1 83 ? -0.382 12.677 1.915 1.00 86.25 83 ARG A N 1
ATOM 650 C CA . ARG A 1 83 ? -1.039 12.602 0.599 1.00 86.25 83 ARG A CA 1
ATOM 651 C C . ARG A 1 83 ? -2.413 11.946 0.676 1.00 86.25 83 ARG A C 1
ATOM 653 O O . ARG A 1 83 ? -3.352 12.482 0.095 1.00 86.25 83 ARG A O 1
ATOM 660 N N . VAL A 1 84 ? -2.535 10.842 1.411 1.00 87.00 84 VAL A N 1
ATOM 661 C CA . VAL A 1 84 ? -3.815 10.160 1.625 1.00 87.00 84 VAL A CA 1
ATOM 662 C C . VAL A 1 84 ? -4.821 11.096 2.289 1.00 87.00 84 VAL A C 1
ATOM 664 O O . VAL A 1 84 ? -5.952 11.174 1.822 1.00 87.00 84 VAL A O 1
ATOM 667 N N . GLU A 1 85 ? -4.434 11.843 3.327 1.00 85.38 85 GLU A N 1
ATOM 668 C CA . GLU A 1 85 ? -5.334 12.815 3.966 1.00 85.38 85 GLU A CA 1
ATOM 669 C C . GLU A 1 85 ? -5.768 13.931 2.998 1.00 85.38 85 GLU A C 1
ATOM 671 O O . GLU A 1 85 ? -6.941 14.301 2.983 1.00 85.38 85 GLU A O 1
ATOM 676 N N . ARG A 1 86 ? -4.875 14.415 2.122 1.00 82.44 86 ARG A N 1
ATOM 677 C CA . ARG A 1 86 ? -5.248 15.382 1.071 1.00 82.44 86 ARG A CA 1
ATOM 678 C C . ARG A 1 86 ? -6.216 14.785 0.050 1.00 82.44 86 ARG A C 1
ATOM 680 O O . ARG A 1 86 ? -7.174 15.447 -0.339 1.00 82.44 86 ARG A O 1
ATOM 687 N N . GLU A 1 87 ? -6.023 13.535 -0.353 1.00 73.12 87 GLU A N 1
ATOM 688 C CA . GLU A 1 87 ? -6.930 12.859 -1.289 1.00 73.12 87 GLU A CA 1
ATOM 689 C C . GLU A 1 87 ? -8.316 12.594 -0.691 1.00 73.12 87 GLU A C 1
ATOM 691 O O . GLU A 1 87 ? -9.293 12.617 -1.433 1.00 73.12 87 GLU A O 1
ATOM 696 N N . LYS A 1 88 ? -8.450 12.440 0.635 1.00 69.81 88 LYS A N 1
ATOM 697 C CA . LYS A 1 88 ? -9.775 12.384 1.289 1.00 69.81 88 LYS A CA 1
ATOM 698 C C . LYS A 1 88 ? -10.577 13.675 1.123 1.00 69.81 88 LYS A C 1
ATOM 700 O O . LYS A 1 88 ? -11.803 13.632 1.145 1.00 69.81 88 LYS A O 1
ATOM 705 N N . THR A 1 89 ? -9.899 14.816 0.995 1.00 54.00 89 THR A N 1
ATOM 706 C CA . THR A 1 89 ? -10.545 16.133 0.867 1.00 54.00 89 THR A CA 1
ATOM 707 C C . THR A 1 89 ? -10.936 16.498 -0.561 1.00 54.00 89 THR A C 1
ATOM 709 O O . THR A 1 89 ? -11.601 17.511 -0.761 1.00 54.00 89 THR A O 1
ATOM 712 N N . ILE A 1 90 ? -10.569 15.680 -1.551 1.00 51.31 90 ILE A N 1
ATOM 713 C CA . ILE A 1 90 ? -11.010 15.855 -2.933 1.00 51.31 90 ILE A CA 1
ATOM 714 C C . ILE A 1 90 ? -12.296 15.035 -3.089 1.00 51.31 90 ILE A C 1
ATOM 716 O O . ILE A 1 90 ? -12.212 13.810 -3.209 1.00 51.31 90 ILE A O 1
ATOM 720 N N . PRO A 1 91 ? -13.497 15.651 -3.069 1.00 44.94 91 PRO A N 1
ATOM 721 C CA . PRO A 1 91 ? -14.686 14.942 -3.509 1.00 44.94 91 PRO A CA 1
ATOM 722 C C . PRO A 1 91 ? -14.424 14.466 -4.934 1.00 44.94 91 PRO A C 1
ATOM 724 O O . PRO A 1 91 ? -13.904 15.218 -5.756 1.00 44.94 91 PRO A O 1
ATOM 727 N N . GLU A 1 92 ? -14.742 13.203 -5.187 1.00 42.84 92 GLU A N 1
ATOM 728 C CA . GLU A 1 92 ? -14.678 12.516 -6.472 1.00 42.84 92 GLU A CA 1
ATOM 729 C C . GLU A 1 92 ? -15.424 13.319 -7.556 1.00 42.84 92 GLU A C 1
ATOM 731 O O . GLU A 1 92 ? -16.579 13.064 -7.881 1.00 42.84 92 GLU A O 1
ATOM 736 N N . LEU A 1 93 ? -14.775 14.345 -8.107 1.00 45.97 93 LEU A N 1
ATOM 737 C CA . LEU A 1 93 ? -15.296 15.167 -9.188 1.00 45.97 93 LEU A CA 1
ATOM 738 C C . LEU A 1 93 ? -14.732 14.627 -10.498 1.00 45.97 93 LEU A C 1
ATOM 740 O O . LEU A 1 93 ? -13.909 15.247 -11.162 1.00 45.97 93 LEU A O 1
ATOM 744 N N . ALA A 1 94 ? -15.144 13.411 -10.839 1.00 39.09 94 ALA A N 1
ATOM 745 C CA . ALA A 1 94 ? -14.910 12.838 -12.157 1.00 39.09 94 ALA A CA 1
ATOM 746 C C . ALA A 1 94 ? -16.025 11.855 -12.525 1.00 39.09 94 ALA A C 1
ATOM 748 O O . ALA A 1 94 ? -15.775 10.736 -12.962 1.00 39.09 94 ALA A O 1
ATOM 749 N N . ASN A 1 95 ? -17.274 12.298 -12.388 1.00 36.81 95 ASN A N 1
ATOM 750 C CA . ASN A 1 95 ? -18.292 11.878 -13.337 1.00 36.81 95 ASN A CA 1
ATOM 751 C C . ASN A 1 95 ? -18.243 12.902 -14.483 1.00 36.81 95 ASN A C 1
ATOM 753 O O . ASN A 1 95 ? -18.652 14.046 -14.262 1.00 36.81 95 ASN A O 1
ATOM 757 N N . PRO A 1 96 ? -17.701 12.584 -15.673 1.00 38.81 96 PRO A N 1
ATOM 758 C CA . PRO A 1 96 ? -17.954 13.417 -16.833 1.00 38.81 96 PRO A CA 1
ATOM 759 C C . PRO A 1 96 ? -19.453 13.308 -17.108 1.00 38.81 96 PRO A C 1
ATOM 761 O O . PRO A 1 96 ? -19.913 12.321 -17.675 1.00 38.81 96 PRO A O 1
ATOM 764 N N . GLN A 1 97 ? -20.227 14.295 -16.645 1.00 43.97 97 GLN A N 1
ATOM 765 C CA . GLN A 1 97 ? -21.600 14.468 -17.099 1.00 43.97 97 GLN A CA 1
ATOM 766 C C . GLN A 1 97 ? -21.567 14.468 -18.632 1.00 43.97 97 GLN A C 1
ATOM 768 O O . GLN A 1 97 ? -20.893 15.321 -19.220 1.00 43.97 97 GLN A O 1
ATOM 773 N N . PRO A 1 98 ? -22.257 13.533 -19.302 1.00 42.38 98 PRO A N 1
ATOM 774 C CA . PRO A 1 98 ? -22.480 13.659 -20.727 1.00 42.38 98 PRO A CA 1
ATOM 775 C C . PRO A 1 98 ? -23.270 14.951 -20.945 1.00 42.38 98 PRO A C 1
ATOM 777 O O . PRO A 1 98 ? -24.277 15.184 -20.272 1.00 42.38 98 PRO A O 1
ATOM 780 N N . LEU A 1 99 ? -22.786 15.801 -21.852 1.00 49.44 99 LEU A N 1
ATOM 781 C CA . LEU A 1 99 ? -23.502 16.980 -22.342 1.00 49.44 99 LEU A CA 1
ATOM 782 C C . LEU A 1 99 ? -24.981 16.632 -22.616 1.00 49.44 99 LEU A C 1
ATOM 784 O O . LEU A 1 99 ? -25.261 15.535 -23.112 1.00 49.44 99 LEU A O 1
ATOM 788 N N . PRO A 1 100 ? -25.932 17.533 -22.310 1.00 45.75 100 PRO A N 1
ATOM 789 C CA . PRO A 1 100 ? -27.350 17.236 -22.461 1.00 45.75 100 PRO A CA 1
ATOM 790 C C . PRO A 1 100 ? -27.689 16.949 -23.937 1.00 45.75 100 PRO A C 1
ATOM 792 O O . PRO A 1 100 ? -27.272 17.713 -24.813 1.00 45.75 100 PRO A O 1
ATOM 795 N N . PRO A 1 101 ? -28.441 15.876 -24.243 1.00 54.06 101 PRO A N 1
ATOM 796 C CA . PRO A 1 101 ? -28.932 15.633 -25.595 1.00 54.06 101 PRO A CA 1
ATOM 797 C C . PRO A 1 101 ? -30.063 16.624 -25.963 1.00 54.06 101 PRO A C 1
ATOM 799 O O . PRO A 1 101 ? -30.758 17.122 -25.072 1.00 54.06 101 PRO A O 1
ATOM 802 N N . PRO A 1 102 ? -30.259 16.931 -27.262 1.00 45.84 102 PRO A N 1
ATOM 803 C CA . PRO A 1 102 ? -31.270 17.882 -27.743 1.00 45.84 102 PRO A CA 1
ATOM 804 C C . PRO A 1 102 ? -32.716 17.369 -27.536 1.00 45.84 102 PRO A C 1
ATOM 806 O O . PRO A 1 102 ? -32.914 16.182 -27.264 1.00 45.84 102 PRO A O 1
ATOM 809 N N . PRO A 1 103 ? -33.744 18.242 -27.623 1.00 44.53 103 PRO A N 1
ATOM 810 C CA . PRO A 1 103 ? -35.045 17.972 -27.018 1.00 44.53 103 PRO A CA 1
ATOM 811 C C . PRO A 1 103 ? -35.998 17.100 -27.859 1.00 44.53 103 PRO A C 1
ATOM 813 O O . PRO A 1 103 ? -36.085 17.243 -29.074 1.00 44.53 103 PRO A O 1
ATOM 816 N N . ALA A 1 104 ? -36.806 16.337 -27.105 1.00 37.25 104 ALA A N 1
ATOM 817 C CA . ALA A 1 104 ? -38.171 15.837 -27.351 1.00 37.25 104 ALA A CA 1
ATOM 818 C C . ALA A 1 104 ? -38.414 14.656 -28.322 1.00 37.25 104 ALA A C 1
ATOM 820 O O . ALA A 1 104 ? -38.294 14.796 -29.530 1.00 37.25 104 ALA A O 1
ATOM 821 N N . GLN A 1 105 ? -38.945 13.536 -27.793 1.00 40.53 105 GLN A N 1
ATOM 822 C CA . GLN A 1 105 ? -40.366 13.124 -27.919 1.00 40.53 105 GLN A CA 1
ATOM 823 C C . GLN A 1 105 ? -40.689 11.855 -27.075 1.00 40.53 105 GLN A C 1
ATOM 825 O O . GLN A 1 105 ? -39.763 11.175 -26.635 1.00 40.53 105 GLN A O 1
ATOM 830 N N . PRO A 1 106 ? -41.975 11.572 -26.753 1.00 50.50 106 PRO A N 1
ATOM 831 C CA . PRO A 1 106 ? -42.373 10.882 -25.521 1.00 50.50 106 PRO A CA 1
ATOM 832 C C . PRO A 1 106 ? -42.801 9.418 -25.718 1.00 50.50 106 PRO A C 1
ATOM 834 O O . PRO A 1 106 ? -43.474 9.101 -26.696 1.00 50.50 106 PRO A O 1
ATOM 837 N N . SER A 1 107 ? -42.543 8.556 -24.725 1.00 34.53 107 SER A N 1
ATOM 838 C CA . SER A 1 107 ? -43.521 7.545 -24.274 1.00 34.53 107 SER A CA 1
ATOM 839 C C . SER A 1 107 ? -43.060 6.724 -23.062 1.00 34.53 107 SER A C 1
ATOM 841 O O . SER A 1 107 ? -42.034 6.056 -23.102 1.00 34.53 107 SER A O 1
ATOM 843 N N . SER A 1 108 ? -43.936 6.738 -22.051 1.00 35.81 108 SER A N 1
ATOM 844 C CA . SER A 1 108 ? -44.358 5.603 -21.210 1.00 35.81 108 SER A CA 1
ATOM 845 C C . SER A 1 108 ? -43.403 5.033 -20.137 1.00 35.81 108 SER A C 1
ATOM 847 O O . SER A 1 108 ? -42.575 4.167 -20.386 1.00 35.81 108 SER A O 1
ATOM 849 N N . GLN A 1 109 ? -43.635 5.479 -18.893 1.00 39.84 109 GLN A N 1
ATOM 850 C CA . GLN A 1 109 ? -43.331 4.833 -17.586 1.00 39.84 109 GLN A CA 1
ATOM 851 C C . GLN A 1 109 ? -44.107 3.487 -17.410 1.00 39.84 109 GLN A C 1
ATOM 853 O O . GLN A 1 109 ? -44.964 3.258 -18.270 1.00 39.84 109 GLN A O 1
ATOM 858 N N . PRO A 1 110 ? -44.004 2.655 -16.315 1.00 53.44 110 PRO A N 1
ATOM 859 C CA . PRO A 1 110 ? -43.326 2.776 -14.979 1.00 53.44 110 PRO A CA 1
ATOM 860 C C . PRO A 1 110 ? -42.739 1.432 -14.388 1.00 53.44 110 PRO A C 1
ATOM 862 O O . PRO A 1 110 ? -42.631 0.488 -15.165 1.00 53.44 110 PRO A O 1
ATOM 865 N N . PRO A 1 111 ? -42.428 1.216 -13.064 1.00 49.94 111 PRO A N 1
ATOM 866 C CA . PRO A 1 111 ? -42.107 2.071 -11.890 1.00 49.94 111 PRO A CA 1
ATOM 867 C C . PRO A 1 111 ? -40.747 1.753 -11.157 1.00 49.94 111 PRO A C 1
ATOM 869 O O . PRO A 1 111 ? -40.046 0.802 -11.469 1.00 49.94 111 PRO A O 1
ATOM 872 N N . HIS A 1 112 ? -40.435 2.595 -10.155 1.00 41.78 112 HIS A N 1
ATOM 873 C CA . HIS A 1 112 ? -39.412 2.626 -9.064 1.00 41.78 112 HIS A CA 1
ATOM 874 C C . HIS A 1 112 ? -38.994 1.293 -8.358 1.00 41.78 112 HIS A C 1
ATOM 876 O O . HIS A 1 112 ? -39.755 0.334 -8.469 1.00 41.78 112 HIS A O 1
ATOM 882 N N . PRO A 1 113 ? -37.857 1.201 -7.592 1.00 47.25 113 PRO A N 1
ATOM 883 C CA . PRO A 1 113 ? -37.632 1.876 -6.278 1.00 47.25 113 PRO A CA 1
ATOM 884 C C . PRO A 1 113 ? -36.198 2.416 -6.015 1.00 47.25 113 PRO A C 1
ATOM 886 O O . PRO A 1 113 ? -35.200 1.837 -6.420 1.00 47.25 113 PRO A O 1
ATOM 889 N N . GLN A 1 114 ? -36.065 3.650 -5.518 1.00 39.53 114 GLN A N 1
ATOM 890 C CA . GLN A 1 114 ? -35.858 4.053 -4.109 1.00 39.53 114 GLN A CA 1
ATOM 891 C C . GLN A 1 114 ? -34.578 3.538 -3.413 1.00 39.53 114 GLN A C 1
ATOM 893 O O . GLN A 1 114 ? -34.385 2.350 -3.195 1.00 39.53 114 GLN A O 1
ATOM 898 N N . HIS A 1 115 ? -33.764 4.531 -3.030 1.00 46.25 115 HIS A N 1
ATOM 899 C CA . HIS A 1 115 ? -32.697 4.569 -2.025 1.00 46.25 115 HIS A CA 1
ATOM 900 C C . HIS A 1 115 ? -32.690 3.437 -0.983 1.00 46.25 115 HIS A C 1
ATOM 902 O O . HIS A 1 115 ? -33.645 3.279 -0.225 1.00 46.25 115 HIS A O 1
ATOM 908 N N . SER A 1 116 ? -31.529 2.800 -0.818 1.00 35.28 116 SER A N 1
ATOM 909 C CA . SER A 1 116 ? -31.188 2.053 0.397 1.00 35.28 116 SER A CA 1
ATOM 910 C C . SER A 1 116 ? -30.239 2.894 1.259 1.00 35.28 116 SER A C 1
ATOM 912 O O . SER A 1 116 ? -29.166 3.262 0.774 1.00 35.28 116 SER A O 1
ATOM 914 N N . PRO A 1 117 ? -30.566 3.199 2.526 1.00 49.69 117 PRO A N 1
ATOM 915 C CA . PRO A 1 117 ? -29.576 3.685 3.474 1.00 49.69 117 PRO A CA 1
ATOM 916 C C . PRO A 1 117 ? -28.615 2.537 3.808 1.00 49.69 117 PRO A C 1
ATOM 918 O O . PRO A 1 117 ? -29.048 1.430 4.137 1.00 49.69 117 PRO A O 1
ATOM 921 N N . VAL A 1 118 ? -27.310 2.802 3.698 1.00 49.03 118 VAL A N 1
ATOM 922 C CA . VAL A 1 118 ? -26.240 1.893 4.131 1.00 49.03 118 VAL A CA 1
ATOM 923 C C . VAL A 1 118 ? -26.487 1.554 5.596 1.00 49.03 118 VAL A C 1
ATOM 925 O O . VAL A 1 118 ? -26.325 2.386 6.483 1.00 49.03 118 VAL A O 1
ATOM 928 N N . THR A 1 119 ? -26.961 0.338 5.836 1.00 46.09 119 THR A N 1
ATOM 929 C CA . THR A 1 119 ? -27.182 -0.183 7.178 1.00 46.09 119 THR A CA 1
ATOM 930 C C . THR A 1 119 ? -25.845 -0.724 7.662 1.00 46.09 119 THR A C 1
ATOM 932 O O . THR A 1 119 ? -25.338 -1.708 7.120 1.00 46.09 119 THR A O 1
ATOM 935 N N . ASP A 1 120 ? -25.256 -0.040 8.641 1.00 53.47 120 ASP A N 1
ATOM 936 C CA . ASP A 1 120 ? -24.045 -0.469 9.337 1.00 53.47 120 ASP A CA 1
ATOM 937 C C . ASP A 1 120 ? -24.260 -1.895 9.865 1.00 53.47 120 ASP A C 1
ATOM 939 O O . ASP A 1 120 ? -25.217 -2.174 10.597 1.00 53.47 120 ASP A O 1
ATOM 943 N N . SER A 1 121 ? -23.436 -2.842 9.416 1.00 48.81 121 SER A N 1
ATOM 944 C CA . SER A 1 121 ? -23.653 -4.248 9.743 1.00 48.81 121 SER A CA 1
ATOM 945 C C . SER A 1 121 ? -23.336 -4.471 11.229 1.00 48.81 121 SER A C 1
ATOM 947 O O . SER A 1 121 ? -22.226 -4.148 11.656 1.00 48.81 121 SER A O 1
ATOM 949 N N . PRO A 1 122 ? -24.220 -5.100 12.031 1.00 57.12 122 PRO A N 1
ATOM 950 C CA . PRO A 1 122 ? -24.000 -5.317 13.469 1.00 57.12 122 PRO A CA 1
ATOM 951 C C . PRO A 1 122 ? -22.677 -6.024 13.807 1.00 57.12 122 PRO A C 1
ATOM 953 O O . PRO A 1 122 ? -22.117 -5.855 14.888 1.00 57.12 122 PRO A O 1
ATOM 956 N N . ARG A 1 123 ? -22.138 -6.808 12.862 1.00 56.69 123 ARG A N 1
ATOM 957 C CA . ARG A 1 123 ? -20.834 -7.474 12.990 1.00 56.69 123 ARG A CA 1
ATOM 958 C C . ARG A 1 123 ? -19.658 -6.494 12.995 1.00 56.69 123 ARG A C 1
ATOM 960 O O . ARG A 1 123 ? -18.687 -6.732 13.703 1.00 56.69 123 ARG A O 1
ATOM 967 N N . GLN A 1 124 ? -19.741 -5.406 12.235 1.00 52.97 124 GLN A N 1
ATOM 968 C CA . GLN A 1 124 ? -18.678 -4.408 12.127 1.00 52.97 124 GLN A CA 1
ATOM 969 C C . GLN A 1 124 ? -18.539 -3.606 13.424 1.00 52.97 124 GLN A C 1
ATOM 971 O O . GLN A 1 124 ? -17.433 -3.471 13.945 1.00 52.97 124 GLN A O 1
ATOM 976 N N . VAL A 1 125 ? -19.664 -3.188 14.009 1.00 60.25 125 VAL A N 1
ATOM 977 C CA . VAL A 1 125 ? -19.703 -2.466 15.292 1.00 60.25 125 VAL A CA 1
ATOM 978 C C . VAL A 1 125 ? -19.141 -3.320 16.436 1.00 60.25 125 VAL A C 1
ATOM 980 O O . VAL A 1 125 ? -18.348 -2.834 17.243 1.00 60.25 125 VAL A O 1
ATOM 983 N N . ASN A 1 126 ? -19.475 -4.615 16.467 1.00 66.94 126 ASN A N 1
ATOM 984 C CA . ASN A 1 126 ? -18.963 -5.542 17.482 1.00 66.94 126 ASN A CA 1
ATOM 985 C C . ASN A 1 126 ? -17.447 -5.764 17.370 1.00 66.94 126 ASN A C 1
ATOM 987 O O . ASN A 1 126 ? -16.754 -5.780 18.385 1.00 66.94 126 ASN A O 1
ATOM 991 N N . ASN A 1 127 ? -16.916 -5.873 16.149 1.00 67.88 127 ASN A N 1
ATOM 992 C CA . ASN A 1 127 ? -15.478 -6.037 15.931 1.00 67.88 127 ASN A CA 1
ATOM 993 C C . ASN A 1 127 ? -14.692 -4.780 16.332 1.00 67.88 127 ASN A C 1
ATOM 995 O O . ASN A 1 127 ? -13.628 -4.885 16.936 1.00 67.88 127 ASN A O 1
ATOM 999 N N . ILE A 1 128 ? -15.232 -3.591 16.045 1.00 76.62 128 ILE A N 1
ATOM 1000 C CA . ILE A 1 128 ? -14.625 -2.317 16.454 1.00 76.62 128 ILE A CA 1
ATOM 1001 C C . ILE A 1 128 ? -14.607 -2.198 17.981 1.00 76.62 128 ILE A C 1
ATOM 1003 O O . ILE A 1 128 ? -13.613 -1.748 18.547 1.00 76.62 128 ILE A O 1
ATOM 1007 N N . LYS A 1 129 ? -15.678 -2.626 18.660 1.00 78.62 129 LYS A N 1
ATOM 1008 C CA . LYS A 1 129 ? -15.731 -2.636 20.125 1.00 78.62 129 LYS A CA 1
ATOM 1009 C C . LYS A 1 129 ? -14.674 -3.570 20.725 1.00 78.62 129 LYS A C 1
ATOM 1011 O O . LYS A 1 129 ? -13.917 -3.131 21.583 1.00 78.62 129 LYS A O 1
ATOM 1016 N N . ALA A 1 130 ? -14.565 -4.797 20.215 1.00 79.44 130 ALA A N 1
ATOM 1017 C CA . ALA A 1 130 ? -13.564 -5.759 20.675 1.00 79.44 130 ALA A CA 1
ATOM 1018 C C . ALA A 1 130 ? -12.125 -5.247 20.468 1.00 79.44 130 ALA A C 1
ATOM 1020 O O . ALA A 1 130 ? -11.287 -5.370 21.355 1.00 79.44 130 ALA A O 1
ATOM 1021 N N . LEU A 1 131 ? -11.844 -4.604 19.329 1.00 84.00 131 LEU A N 1
ATOM 1022 C CA . LEU A 1 131 ? -10.531 -4.008 19.062 1.00 84.00 131 LEU A CA 1
ATOM 1023 C C . LEU A 1 131 ? -10.200 -2.863 20.024 1.00 84.00 131 LEU A C 1
ATOM 1025 O O . LEU A 1 131 ? -9.072 -2.785 20.505 1.00 84.00 131 LEU A O 1
ATOM 1029 N N . LYS A 1 132 ? -11.172 -1.993 20.324 1.00 83.94 132 LYS A N 1
ATOM 1030 C CA . LYS A 1 132 ? -10.994 -0.911 21.304 1.00 83.94 132 LYS A CA 1
ATOM 1031 C C . LYS A 1 132 ? -10.682 -1.462 22.694 1.00 83.94 132 LYS A C 1
ATOM 1033 O O . LYS A 1 132 ? -9.765 -0.966 23.335 1.00 83.94 132 LYS A O 1
ATOM 1038 N N . GLU A 1 133 ? -11.379 -2.515 23.119 1.00 88.44 133 GLU A N 1
ATOM 1039 C CA . GLU A 1 133 ? -11.110 -3.190 24.395 1.00 88.44 133 GLU A CA 1
ATOM 1040 C C . GLU A 1 133 ? -9.696 -3.793 24.430 1.00 88.44 133 GLU A C 1
ATOM 1042 O O . GLU A 1 133 ? -8.967 -3.587 25.399 1.00 88.44 133 GLU A O 1
ATOM 1047 N N . CYS A 1 134 ? -9.255 -4.457 23.354 1.00 84.94 134 CYS A N 1
ATOM 1048 C CA . CYS A 1 134 ? -7.891 -4.983 23.264 1.00 84.94 134 CYS A CA 1
ATOM 1049 C C . CYS A 1 134 ? -6.822 -3.882 23.334 1.00 84.94 134 CYS A C 1
ATOM 1051 O O . CYS A 1 134 ? -5.812 -4.058 24.014 1.00 84.94 134 CYS A O 1
ATOM 1053 N N . LEU A 1 135 ? -7.030 -2.752 22.650 1.00 90.06 135 LEU A N 1
ATOM 1054 C CA . LEU A 1 135 ? -6.090 -1.628 22.678 1.00 90.06 135 LEU A CA 1
ATOM 1055 C C . LEU A 1 135 ? -5.993 -1.005 24.073 1.00 90.06 135 LEU A C 1
ATOM 1057 O O . LEU A 1 135 ? -4.883 -0.793 24.549 1.00 90.06 135 LEU A O 1
ATOM 1061 N N . SER A 1 136 ? -7.119 -0.808 24.764 1.00 89.38 136 SER A N 1
ATOM 1062 C CA . SER A 1 136 ? -7.113 -0.271 26.130 1.00 89.38 136 SER A CA 1
ATOM 1063 C C . SER A 1 136 ? -6.374 -1.176 27.123 1.00 89.38 136 SER A C 1
ATOM 1065 O O . SER A 1 136 ? -5.680 -0.681 28.008 1.00 89.38 136 SER A O 1
ATOM 1067 N N . VAL A 1 137 ? -6.462 -2.503 26.966 1.00 91.44 137 VAL A N 1
ATOM 1068 C CA . VAL A 1 137 ? -5.684 -3.449 27.789 1.00 91.44 137 VAL A CA 1
ATOM 1069 C C . VAL A 1 137 ? -4.184 -3.314 27.520 1.00 91.44 137 VAL A C 1
ATOM 1071 O O . VAL A 1 137 ? -3.388 -3.319 28.459 1.00 91.44 137 VAL A O 1
ATOM 1074 N N . LEU A 1 138 ? -3.786 -3.164 26.254 1.00 90.31 138 LEU A N 1
ATOM 1075 C CA . LEU A 1 138 ? -2.381 -2.978 25.885 1.00 90.31 138 LEU A CA 1
ATOM 1076 C C . LEU A 1 138 ? -1.818 -1.645 26.398 1.00 90.31 138 LEU A C 1
ATOM 1078 O O . LEU A 1 138 ? -0.686 -1.612 26.876 1.00 90.31 138 LEU A O 1
ATOM 1082 N N . GLU A 1 139 ? -2.597 -0.563 26.344 1.00 92.25 139 GLU A N 1
ATOM 1083 C CA . GLU A 1 139 ? -2.211 0.748 26.887 1.00 92.25 139 GLU A CA 1
ATOM 1084 C C . GLU A 1 139 ? -1.997 0.700 28.405 1.00 92.25 139 GLU A C 1
ATOM 1086 O O . GLU A 1 139 ? -1.028 1.274 28.915 1.00 92.25 139 GLU A O 1
ATOM 1091 N N . LEU A 1 140 ? -2.858 -0.027 29.125 1.00 91.56 140 LEU A N 1
ATOM 1092 C CA . LEU A 1 140 ? -2.704 -0.237 30.563 1.00 91.56 140 LEU A CA 1
ATOM 1093 C C . LEU A 1 140 ? -1.430 -1.033 30.871 1.00 91.56 140 LEU A C 1
ATOM 1095 O O . LEU A 1 140 ? -0.601 -0.572 31.649 1.00 91.56 140 LEU A O 1
ATOM 1099 N N . GLN A 1 141 ? -1.226 -2.170 30.200 1.00 87.94 141 GLN A N 1
ATOM 1100 C CA . GLN A 1 141 ? -0.031 -3.008 30.364 1.00 87.94 141 GLN A CA 1
ATOM 1101 C C . GLN A 1 141 ? 1.262 -2.240 30.064 1.00 87.94 141 GLN A C 1
ATOM 1103 O O . GLN A 1 141 ? 2.267 -2.402 30.754 1.00 87.94 141 GLN A O 1
ATOM 1108 N N . PHE A 1 142 ? 1.245 -1.385 29.039 1.00 91.94 142 PHE A N 1
ATOM 1109 C CA . PHE A 1 142 ? 2.382 -0.538 28.698 1.00 91.94 142 PHE A CA 1
ATOM 1110 C C . PHE A 1 142 ? 2.664 0.504 29.784 1.00 91.94 142 PHE A C 1
ATOM 1112 O O . PHE A 1 142 ? 3.822 0.741 30.132 1.00 91.94 142 PHE A O 1
ATOM 1119 N N . THR A 1 143 ? 1.613 1.105 30.341 1.00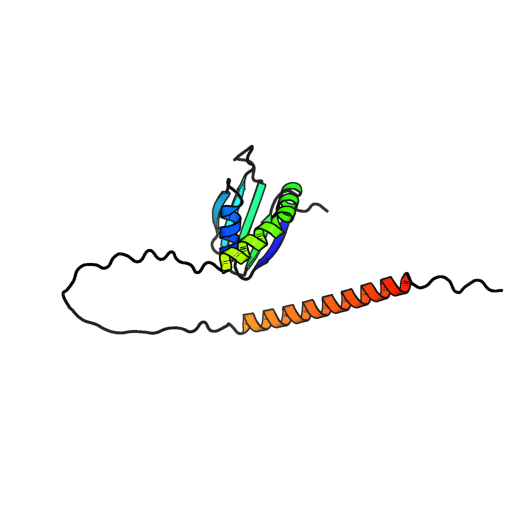 90.25 143 THR A N 1
ATOM 1120 C CA . THR A 1 143 ? 1.733 2.077 31.432 1.00 90.25 143 THR A CA 1
ATOM 1121 C C . THR A 1 143 ? 2.290 1.416 32.688 1.00 90.25 143 THR A C 1
ATOM 1123 O O . THR A 1 143 ? 3.288 1.894 33.220 1.00 90.25 143 THR A O 1
ATOM 1126 N N . GLU A 1 144 ? 1.741 0.265 33.083 1.00 87.12 144 GLU A N 1
ATOM 1127 C CA . GLU A 1 144 ? 2.228 -0.524 34.218 1.00 87.12 144 GLU A CA 1
ATOM 1128 C C . GLU A 1 144 ? 3.691 -0.937 34.027 1.00 87.12 144 GLU A C 1
ATOM 1130 O O . GLU A 1 144 ? 4.503 -0.783 34.937 1.00 87.12 144 GLU A O 1
ATOM 1135 N N . PHE A 1 145 ? 4.059 -1.434 32.843 1.00 89.38 145 PHE A N 1
ATOM 1136 C CA . PHE A 1 145 ? 5.438 -1.812 32.530 1.00 89.38 145 PHE A CA 1
ATOM 1137 C C . PHE A 1 145 ? 6.400 -0.625 32.649 1.00 89.38 145 PHE A C 1
ATOM 1139 O O . PHE A 1 145 ? 7.492 -0.755 33.215 1.00 89.38 145 PHE A O 1
ATOM 1146 N N . ARG A 1 146 ? 5.999 0.536 32.123 1.00 88.12 146 ARG A N 1
ATOM 1147 C CA . ARG A 1 146 ? 6.780 1.769 32.205 1.00 88.12 146 ARG A CA 1
ATOM 1148 C C . ARG A 1 146 ? 6.965 2.200 33.656 1.00 88.12 146 ARG A C 1
ATOM 1150 O O . ARG A 1 146 ? 8.101 2.423 34.058 1.00 88.12 146 ARG A O 1
ATOM 1157 N N . GLU A 1 147 ? 5.901 2.216 34.454 1.00 84.25 147 GLU A N 1
ATOM 1158 C CA . GLU A 1 147 ? 5.971 2.563 35.877 1.00 84.25 147 GLU A CA 1
ATOM 1159 C C . GLU A 1 147 ? 6.843 1.575 36.664 1.00 84.25 147 GLU A C 1
ATOM 1161 O O . GLU A 1 147 ? 7.706 1.998 37.428 1.00 84.25 147 GLU A O 1
ATOM 1166 N N . HIS A 1 148 ? 6.724 0.262 36.429 1.00 75.06 148 HIS A N 1
ATOM 1167 C CA . HIS A 1 148 ? 7.594 -0.738 37.066 1.00 75.06 148 HIS A CA 1
ATOM 1168 C C . HIS A 1 148 ? 9.070 -0.546 36.698 1.00 75.06 148 HIS A C 1
ATOM 1170 O O . HIS A 1 148 ? 9.955 -0.743 37.533 1.00 75.06 148 HIS A O 1
ATOM 1176 N N . THR A 1 149 ? 9.346 -0.169 35.451 1.00 74.06 149 THR A N 1
ATOM 1177 C CA . THR A 1 149 ? 10.711 0.074 34.971 1.00 74.06 149 THR A CA 1
ATOM 1178 C C . THR A 1 149 ? 11.280 1.360 35.572 1.00 74.06 149 THR A C 1
ATOM 1180 O O . THR A 1 149 ? 12.409 1.358 36.061 1.00 74.06 149 THR A O 1
ATOM 1183 N N . GLU A 1 150 ? 10.485 2.429 35.614 1.00 73.31 150 GLU A N 1
ATOM 1184 C CA . GLU A 1 150 ? 10.851 3.713 36.217 1.00 73.31 150 GLU A CA 1
ATOM 1185 C C . GLU A 1 150 ? 11.059 3.582 37.737 1.00 73.31 150 GLU A C 1
ATOM 1187 O O . GLU A 1 150 ? 12.075 4.049 38.247 1.00 73.31 150 GLU A O 1
ATOM 1192 N N . HIS A 1 151 ? 10.201 2.852 38.458 1.00 61.72 151 HIS A N 1
ATOM 1193 C CA . HIS A 1 151 ? 10.377 2.576 39.890 1.00 61.72 151 HIS A CA 1
ATOM 1194 C C . HIS A 1 151 ? 11.621 1.725 40.192 1.00 61.72 151 HIS A C 1
ATOM 1196 O O . HIS A 1 151 ? 12.313 1.964 41.185 1.00 61.72 151 HIS A O 1
ATOM 1202 N N . LYS A 1 152 ? 11.946 0.753 39.331 1.00 61.41 152 LYS A N 1
ATOM 1203 C CA . LYS A 1 152 ? 13.136 -0.098 39.489 1.00 61.41 152 LYS A CA 1
ATOM 1204 C C . LYS A 1 152 ? 14.443 0.657 39.213 1.00 61.41 152 LYS A C 1
ATOM 1206 O O . LYS A 1 152 ? 15.468 0.317 39.795 1.00 61.41 152 LYS A O 1
ATOM 1211 N N . LEU A 1 153 ? 14.406 1.686 38.364 1.00 58.34 153 LEU A N 1
ATOM 1212 C CA . LEU A 1 153 ? 15.530 2.596 38.102 1.00 58.34 153 LEU A CA 1
ATOM 1213 C C . LEU A 1 153 ? 15.633 3.733 39.133 1.00 58.34 153 LEU A C 1
ATOM 1215 O O . LEU A 1 153 ? 16.736 4.184 39.427 1.00 58.34 153 LEU A O 1
ATOM 1219 N N . ALA A 1 154 ? 14.513 4.163 39.717 1.00 57.75 154 ALA A N 1
ATOM 1220 C CA . ALA A 1 154 ? 14.448 5.205 40.745 1.00 57.75 154 ALA A CA 1
ATOM 1221 C C . ALA A 1 154 ? 14.709 4.697 42.177 1.00 57.75 154 ALA A C 1
ATOM 1223 O O . ALA A 1 154 ? 14.554 5.462 43.127 1.00 57.75 154 ALA A O 1
ATOM 1224 N N . SER A 1 155 ? 15.121 3.436 42.345 1.00 48.81 155 SER A N 1
ATOM 1225 C CA . SER A 1 155 ? 15.512 2.855 43.636 1.00 48.81 155 SER A CA 1
ATOM 1226 C C . SER A 1 155 ? 17.044 2.769 43.774 1.00 48.81 155 SER A C 1
ATOM 1228 O O . SER A 1 155 ? 17.611 1.691 43.576 1.00 48.81 155 SER A O 1
ATOM 1230 N N . PRO A 1 156 ? 17.763 3.860 44.106 1.00 49.16 156 PRO A N 1
ATOM 1231 C CA . PRO A 1 156 ? 19.147 3.761 44.537 1.00 49.16 156 PRO A CA 1
ATOM 1232 C C . PRO A 1 156 ? 19.190 3.316 46.007 1.00 49.16 156 PRO A C 1
ATOM 1234 O O . PRO A 1 156 ? 18.881 4.080 46.911 1.00 49.16 156 PRO A O 1
ATOM 1237 N N . SER A 1 157 ? 19.604 2.066 46.224 1.00 52.78 157 SER A N 1
ATOM 1238 C CA . SER A 1 157 ? 20.428 1.634 47.366 1.00 52.78 157 SER A CA 1
ATOM 1239 C C . SER A 1 157 ? 20.113 2.236 48.750 1.00 52.78 157 SER A C 1
ATOM 1241 O O . SER A 1 157 ? 20.803 3.147 49.201 1.00 52.78 157 SER A O 1
ATOM 1243 N N . GLU A 1 158 ? 19.200 1.612 49.497 1.00 51.12 158 GLU A N 1
ATOM 1244 C CA . GLU A 1 158 ? 19.266 1.595 50.967 1.00 51.12 158 GLU A CA 1
ATOM 1245 C C . GLU A 1 158 ? 19.755 0.223 51.436 1.00 51.12 158 GLU A C 1
ATOM 1247 O O . GLU A 1 158 ? 18.985 -0.610 51.903 1.00 51.12 158 GLU A O 1
ATOM 1252 N N . GLN A 1 159 ? 21.054 -0.040 51.286 1.00 51.50 159 GLN A N 1
ATOM 1253 C CA . GLN A 1 159 ? 21.705 -1.084 52.074 1.00 51.50 159 GLN A CA 1
ATOM 1254 C C . GLN A 1 159 ? 23.212 -0.836 52.149 1.00 51.50 159 GLN A C 1
ATOM 1256 O O . GLN A 1 159 ? 23.974 -1.471 51.440 1.00 51.50 159 GLN A O 1
ATOM 1261 N N . PHE A 1 160 ? 23.633 0.125 52.972 1.00 48.47 160 PHE A N 1
ATOM 1262 C CA . PHE A 1 160 ? 24.919 0.088 53.684 1.00 48.47 160 PHE A CA 1
ATOM 1263 C C . PHE A 1 160 ? 24.894 1.153 54.784 1.00 48.47 160 PHE A C 1
ATOM 1265 O O . PHE A 1 160 ? 25.280 2.305 54.582 1.00 48.47 160 PHE A O 1
ATOM 1272 N N . ARG A 1 161 ? 24.402 0.761 55.959 1.00 44.22 161 ARG A N 1
ATOM 1273 C CA . ARG A 1 161 ? 24.708 1.446 57.212 1.00 44.22 161 ARG A CA 1
ATOM 1274 C C . ARG A 1 161 ? 24.681 0.433 58.353 1.00 44.22 161 ARG A C 1
ATOM 1276 O O . ARG A 1 161 ? 23.640 0.233 58.959 1.00 44.22 161 ARG A O 1
ATOM 1283 N N . ASP A 1 162 ? 25.826 -0.203 58.565 1.00 45.94 162 ASP A N 1
ATOM 1284 C CA . ASP A 1 162 ? 26.344 -0.660 59.861 1.00 45.94 162 ASP A CA 1
ATOM 1285 C C . ASP A 1 162 ? 27.873 -0.743 59.746 1.00 45.94 162 ASP A C 1
ATOM 1287 O O . ASP A 1 162 ? 28.355 -1.328 58.745 1.00 45.94 162 ASP A O 1
#

Radius of gyration: 25.72 Å; chains: 1; bounding box: 71×29×88 Å

Foldseek 3Di:
DWDFKDKDFDPCLPLLVVLVPVPAPLWDWDDDPFWIKIFGADPVDSVHTAWIWTRGPRRMIMIGHGRVSVVVVVVCVVVSVVSSVVVVPDDPPPPPDDDDDDDDDDDDDDDDDDDDDPDDDPVVVVVVVVVVVVVVVVVVVVVVVVVVVVVVVVDPDPPDDD

Sequence (162 aa):
MVKSNLLLYTEHPSAWHSALCSTYCNIRKGGRGRGRQLTVFEDSDADTTMLTVNIYHNGTVMVQGRESSLDLFEHSFPALRERVEREKTIPELANPQPLPPPPAQPSSQPPHPQHSPVTDSPRQVNNIKALKECLSVLELQFTEFREHTEHKLASPSEQFRD

pLDDT: mean 73.42, std 18.68, range [34.53, 93.75]

Organism: Acipenser ruthenus (NCBI:txid7906)